Protein AF-A0ABD1CWU9-F1 (afdb_monomer)

Radius of gyration: 12.71 Å; Cα contacts (8 Å, |Δi|>4): 93; chains: 1; bounding box: 24×29×35 Å

Nearest PDB structures (foldseek):
  4l0z-assembly1_A  TM=9.591E-01  e=4.079E-04  Mus musculus
  4l0y-assembly1_A  TM=9.443E-01  e=4.347E-04  Mus musculus
  4l18-assembly2_E  TM=9.554E-01  e=5.264E-04  Mus musculus
  1eao-assembly1_A  TM=9.272E-01  e=5.611E-04  Mus musculus
  4l18-assembly1_A  TM=9.548E-01  e=8.770E-04  Mus musculus

pLDDT: mean 73.96, std 18.91, range [32.16, 95.31]

Secondary structure (DSSP, 8-state):
-EEEE---SS-SS--EES-EE-EETTEE--SS-EE-S---TT--S-S----EEE-----

Sequence (59 aa):
MVTVSAGNDENFCGELRNCTAIMKNQVAKFNDLRFVGRSGRGKFDSTKERVASKSCVKE

Mean predicted aligned error: 8.44 Å

Foldseek 3Di:
DWFWFWADPVGRTFDKPQRDFDQDPNDTDGDPIDGPGDPDPPDPPPGPGPTDRDPPPPD

Structure (mmCIF, N/CA/C/O backbone):
data_AF-A0ABD1CWU9-F1
#
_entry.id   AF-A0ABD1CWU9-F1
#
loop_
_atom_site.group_PDB
_atom_site.id
_atom_site.type_symbol
_atom_site.label_atom_id
_atom_site.label_alt_id
_atom_site.label_comp_id
_atom_site.label_asym_id
_atom_site.label_entity_id
_atom_site.label_seq_id
_atom_site.pdbx_PDB_ins_code
_atom_site.Cartn_x
_atom_site.Cartn_y
_atom_site.Cartn_z
_atom_site.occupancy
_atom_site.B_iso_or_equiv
_atom_site.auth_seq_id
_atom_site.auth_comp_id
_atom_site.auth_asym_id
_atom_site.auth_atom_id
_atom_site.pdbx_PDB_model_num
ATOM 1 N N . MET A 1 1 ? -7.196 4.157 12.144 1.00 83.12 1 MET A N 1
ATOM 2 C CA . MET A 1 1 ? -7.263 3.770 10.717 1.00 83.12 1 MET A CA 1
ATOM 3 C C . MET A 1 1 ? -5.883 3.273 10.329 1.00 83.12 1 MET A C 1
ATOM 5 O O . MET A 1 1 ? -4.915 3.927 10.690 1.00 83.12 1 MET A O 1
ATOM 9 N N . VAL A 1 2 ? -5.782 2.097 9.715 1.00 88.94 2 VAL A N 1
ATOM 10 C CA . VAL A 1 2 ? -4.512 1.510 9.267 1.00 88.94 2 VAL A CA 1
ATOM 11 C C . VAL A 1 2 ? -4.522 1.502 7.752 1.00 88.94 2 VAL A C 1
ATOM 13 O O . VAL A 1 2 ? -5.480 1.009 7.158 1.00 88.94 2 VAL A O 1
ATOM 16 N N . THR A 1 3 ? -3.464 2.024 7.146 1.00 89.06 3 THR A N 1
ATOM 17 C CA . THR A 1 3 ? -3.299 2.024 5.696 1.00 89.06 3 THR A CA 1
ATOM 18 C C . THR A 1 3 ? -2.005 1.308 5.338 1.00 89.06 3 THR A C 1
ATOM 20 O O . THR A 1 3 ? -0.991 1.462 6.019 1.00 89.06 3 THR A O 1
ATOM 23 N N . VAL A 1 4 ? -2.063 0.504 4.283 1.00 87.12 4 VAL A N 1
ATOM 24 C CA . VAL A 1 4 ? -0.917 -0.177 3.688 1.00 87.12 4 VAL A CA 1
ATOM 25 C C . VAL A 1 4 ? -0.454 0.626 2.482 1.00 87.12 4 VAL A C 1
ATOM 27 O O . VAL A 1 4 ? -1.252 0.971 1.614 1.00 87.12 4 VAL A O 1
ATOM 30 N N . SER A 1 5 ? 0.842 0.900 2.427 1.00 85.69 5 SER A N 1
ATOM 31 C CA . SER A 1 5 ? 1.532 1.354 1.221 1.00 85.69 5 SER A CA 1
ATOM 32 C C . SER A 1 5 ? 2.540 0.294 0.801 1.00 85.69 5 SER A C 1
ATOM 34 O O . SER A 1 5 ? 3.192 -0.292 1.666 1.00 85.69 5 SER A O 1
ATOM 36 N N . ALA A 1 6 ? 2.689 0.091 -0.502 1.00 81.88 6 ALA A N 1
ATOM 37 C CA . ALA A 1 6 ? 3.701 -0.771 -1.098 1.00 81.88 6 ALA A CA 1
ATOM 38 C C . ALA A 1 6 ? 4.547 0.057 -2.063 1.00 81.88 6 ALA A C 1
ATOM 40 O O . ALA A 1 6 ? 4.075 1.065 -2.579 1.00 81.88 6 ALA A O 1
ATOM 41 N N . GLY A 1 7 ? 5.787 -0.346 -2.301 1.00 81.50 7 GLY A N 1
ATOM 42 C CA . GLY A 1 7 ? 6.684 0.357 -3.209 1.00 81.50 7 GLY A CA 1
ATOM 43 C C . GLY A 1 7 ? 8.025 -0.350 -3.341 1.00 81.50 7 GLY A C 1
ATOM 44 O O . GLY A 1 7 ? 8.446 -1.087 -2.443 1.00 81.50 7 GLY A O 1
ATOM 45 N N . ASN A 1 8 ? 8.688 -0.127 -4.469 1.00 76.25 8 ASN A N 1
ATOM 46 C CA . ASN A 1 8 ? 10.020 -0.624 -4.785 1.00 76.25 8 ASN A CA 1
ATOM 47 C C . ASN A 1 8 ? 10.836 0.455 -5.526 1.00 76.25 8 ASN A C 1
ATOM 49 O O . ASN A 1 8 ? 10.374 1.584 -5.690 1.00 76.25 8 ASN A O 1
ATOM 53 N N . ASP A 1 9 ? 12.053 0.116 -5.952 1.00 80.44 9 ASP A N 1
ATOM 54 C CA . ASP A 1 9 ? 12.968 1.076 -6.586 1.00 80.44 9 ASP A CA 1
ATOM 55 C C . ASP A 1 9 ? 12.485 1.564 -7.966 1.00 80.44 9 ASP A C 1
ATOM 57 O O . ASP A 1 9 ? 12.894 2.628 -8.419 1.00 80.44 9 ASP A O 1
ATOM 61 N N . GLU A 1 10 ? 11.611 0.806 -8.635 1.00 77.06 10 GLU A N 1
ATOM 62 C CA . GLU A 1 10 ? 11.031 1.171 -9.937 1.00 77.06 10 GLU A CA 1
ATOM 63 C C . GLU A 1 10 ? 9.697 1.907 -9.786 1.00 77.06 10 GLU A C 1
ATOM 65 O O . GLU A 1 10 ? 9.359 2.773 -10.588 1.00 77.06 10 GLU A O 1
ATOM 70 N N . ASN A 1 11 ? 8.937 1.572 -8.747 1.00 72.88 11 ASN A N 1
ATOM 71 C CA . ASN A 1 11 ? 7.656 2.167 -8.442 1.00 72.88 11 ASN A CA 1
ATOM 72 C C . ASN A 1 11 ? 7.577 2.504 -6.952 1.00 72.88 11 ASN A C 1
ATOM 74 O O . ASN A 1 11 ? 7.244 1.656 -6.122 1.00 72.88 11 ASN A O 1
ATOM 78 N N . PHE A 1 12 ? 7.856 3.766 -6.620 1.00 71.44 12 PHE A N 1
ATOM 79 C CA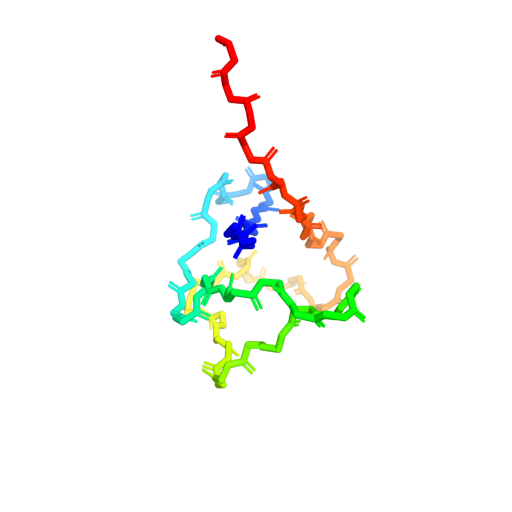 . PHE A 1 12 ? 7.891 4.257 -5.240 1.00 71.44 12 PHE A CA 1
ATOM 80 C C . PHE A 1 12 ? 6.565 4.050 -4.492 1.00 71.44 12 PHE A C 1
ATOM 82 O O . PHE A 1 12 ? 6.572 3.815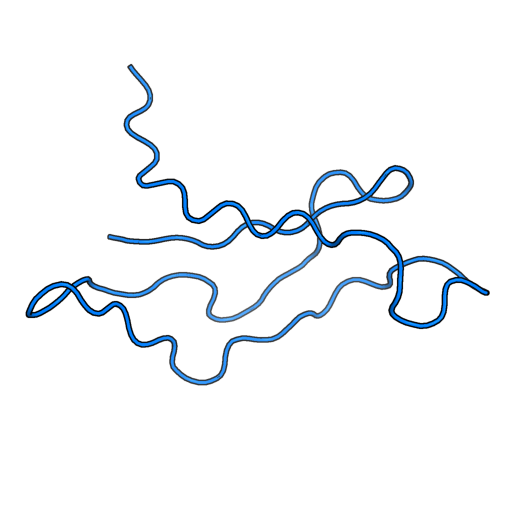 -3.285 1.00 71.44 12 PHE A O 1
ATOM 89 N N . CYS A 1 13 ? 5.436 4.104 -5.208 1.00 74.12 13 CYS A N 1
ATOM 90 C CA . CYS A 1 13 ? 4.114 3.822 -4.663 1.00 74.12 13 CYS A CA 1
ATOM 91 C C . CYS A 1 13 ? 3.379 2.821 -5.566 1.00 74.12 13 CYS A C 1
ATOM 93 O O . CYS A 1 13 ? 2.799 3.171 -6.594 1.00 74.12 13 CYS A O 1
ATOM 95 N N . GLY A 1 14 ? 3.434 1.552 -5.170 1.00 78.50 14 GLY A N 1
ATOM 96 C CA . GLY A 1 14 ? 2.614 0.463 -5.682 1.00 78.50 14 GLY A CA 1
ATOM 97 C C . GLY A 1 14 ? 1.139 0.833 -5.671 1.00 78.50 14 GLY A C 1
ATOM 98 O O . GLY A 1 14 ? 0.611 1.270 -4.649 1.00 78.50 14 GLY A O 1
ATOM 99 N N . GLU A 1 15 ? 0.463 0.636 -6.801 1.00 85.94 15 GLU A N 1
ATOM 100 C CA . GLU A 1 15 ? -0.987 0.781 -6.851 1.00 85.94 15 GLU A CA 1
ATOM 101 C C . GLU A 1 15 ? -1.628 -0.352 -6.042 1.00 85.94 15 GLU A C 1
ATOM 103 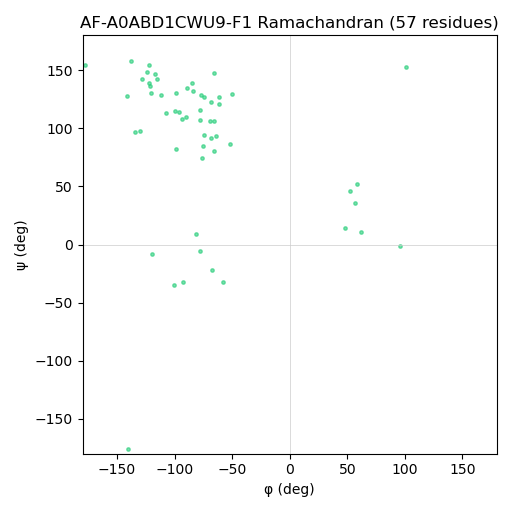O O . GLU A 1 15 ? -1.395 -1.534 -6.315 1.00 85.94 15 GLU A O 1
ATOM 108 N N . LEU A 1 16 ? -2.430 0.015 -5.043 1.00 89.31 16 LEU A N 1
ATOM 109 C CA . LEU A 1 16 ? -3.142 -0.906 -4.165 1.00 89.31 16 LEU A CA 1
ATOM 110 C C . LEU A 1 16 ? -4.640 -0.610 -4.191 1.00 89.31 16 LEU A C 1
ATOM 112 O O . LEU A 1 16 ? -5.055 0.546 -4.277 1.00 89.31 16 LEU A O 1
ATOM 116 N N . ARG A 1 17 ? -5.460 -1.647 -4.018 1.00 93.44 17 ARG A N 1
ATOM 117 C CA . ARG A 1 17 ? -6.900 -1.510 -3.762 1.00 93.44 17 ARG A CA 1
ATOM 118 C C . ARG A 1 17 ? -7.249 -2.068 -2.397 1.00 93.44 17 ARG A C 1
ATOM 120 O O . ARG A 1 17 ? -6.638 -3.027 -1.936 1.00 93.44 17 ARG A O 1
ATOM 127 N N . ASN A 1 18 ? -8.240 -1.447 -1.762 1.00 93.12 18 ASN A N 1
ATOM 128 C CA . ASN A 1 18 ? -8.733 -1.809 -0.433 1.00 93.12 18 ASN A CA 1
ATOM 129 C C . ASN A 1 18 ? -7.615 -1.796 0.634 1.00 93.12 18 ASN A C 1
ATOM 131 O O . ASN A 1 18 ? -7.597 -2.603 1.560 1.00 93.12 18 ASN A O 1
ATOM 135 N N . CYS A 1 19 ? -6.673 -0.853 0.511 1.00 91.81 19 CYS A N 1
ATOM 136 C CA . CYS A 1 19 ? -5.483 -0.738 1.358 1.00 91.81 19 CYS A CA 1
ATOM 137 C C . CYS A 1 19 ? -5.704 -0.052 2.704 1.00 91.81 19 CYS A C 1
ATOM 139 O O . CYS A 1 19 ? -4.739 0.229 3.406 1.00 91.81 19 CYS A O 1
ATOM 141 N N . THR A 1 20 ? -6.950 0.212 3.087 1.00 91.69 20 THR A N 1
ATOM 142 C CA . THR A 1 20 ? -7.298 0.828 4.367 1.00 91.69 20 THR A CA 1
ATOM 143 C C . THR A 1 20 ? -8.217 -0.093 5.162 1.00 91.69 20 THR A C 1
ATOM 145 O O . THR A 1 20 ? -9.177 -0.630 4.618 1.00 91.69 20 THR A O 1
ATOM 148 N N . ALA A 1 21 ? -7.957 -0.230 6.463 1.00 92.69 21 ALA A N 1
ATOM 149 C CA . ALA A 1 21 ? -8.799 -0.957 7.406 1.00 92.69 21 ALA A CA 1
ATOM 150 C C . ALA A 1 21 ? -8.936 -0.212 8.744 1.00 92.69 21 ALA A C 1
ATOM 152 O O . ALA A 1 21 ? -8.102 0.613 9.131 1.00 92.69 21 ALA A O 1
ATOM 153 N N . ILE A 1 22 ? -9.997 -0.522 9.489 1.00 92.38 22 ILE A N 1
ATOM 154 C CA . ILE A 1 22 ? -10.179 -0.043 10.863 1.00 92.38 22 ILE A CA 1
ATOM 155 C C . ILE A 1 22 ? -9.526 -1.039 11.827 1.00 92.38 22 ILE A C 1
ATOM 157 O O . ILE A 1 22 ? -9.695 -2.248 11.690 1.00 92.38 22 ILE A O 1
ATO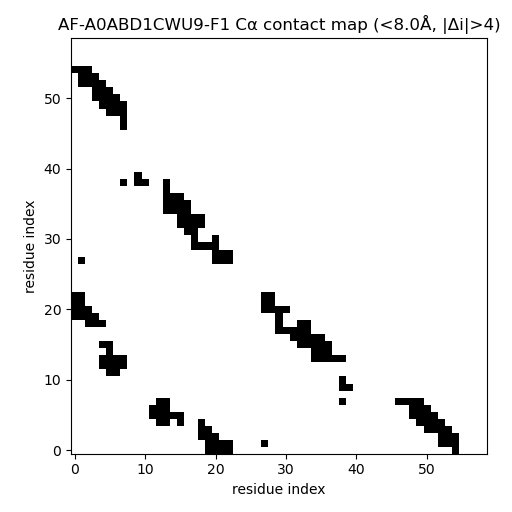M 161 N N . MET A 1 23 ? -8.771 -0.522 12.800 1.00 91.75 23 MET A N 1
ATOM 162 C CA . MET A 1 23 ? -8.198 -1.322 13.883 1.00 91.75 23 MET A CA 1
ATOM 163 C C . MET A 1 23 ? -9.290 -1.633 14.908 1.00 91.75 23 MET A C 1
ATOM 165 O O . MET A 1 23 ? -9.961 -0.717 15.381 1.00 91.75 23 MET A O 1
ATOM 169 N N . LYS A 1 24 ? -9.449 -2.903 15.277 1.00 90.00 24 LYS A N 1
ATOM 170 C CA . LYS A 1 24 ? -10.366 -3.351 16.328 1.00 90.00 24 LYS A CA 1
ATOM 171 C C . LYS A 1 24 ? -9.698 -4.465 17.124 1.00 90.00 24 LYS A C 1
ATOM 173 O O . LYS A 1 24 ? -9.212 -5.425 16.540 1.00 90.00 24 LYS A O 1
ATOM 178 N N . ASN A 1 25 ? -9.662 -4.333 18.450 1.00 93.75 25 ASN A N 1
ATOM 179 C CA . ASN A 1 25 ? -9.029 -5.308 19.345 1.00 93.75 25 ASN A CA 1
ATOM 180 C C . ASN A 1 25 ? -7.578 -5.626 18.929 1.00 93.75 25 ASN A C 1
ATOM 182 O O . ASN A 1 25 ? -7.199 -6.788 18.837 1.00 93.75 25 ASN A O 1
ATOM 186 N N . GLN A 1 26 ? -6.786 -4.590 18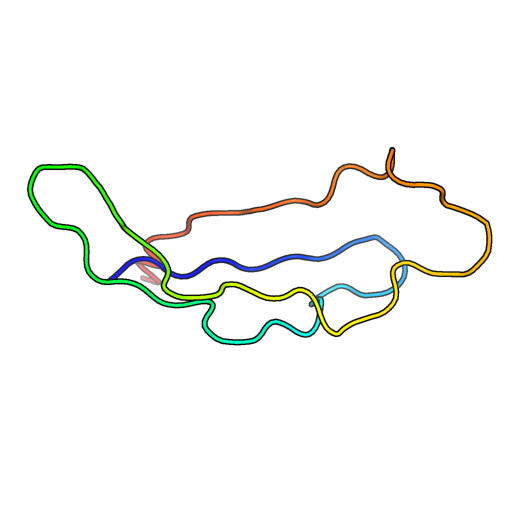.630 1.00 89.44 26 GLN A N 1
ATOM 187 C CA . GLN A 1 26 ? -5.398 -4.713 18.158 1.00 89.44 26 GLN A CA 1
ATOM 188 C C . GLN A 1 26 ? -5.220 -5.451 16.813 1.00 89.44 26 GLN A C 1
ATOM 190 O O . GLN A 1 26 ? -4.091 -5.740 16.424 1.00 89.44 26 GLN A O 1
ATOM 195 N N . VAL A 1 27 ? -6.304 -5.720 16.074 1.00 88.50 27 VAL A N 1
ATOM 196 C CA . VAL A 1 27 ? -6.274 -6.352 14.749 1.00 88.50 27 VAL A CA 1
ATOM 197 C C . VAL A 1 27 ? -6.899 -5.431 13.699 1.00 88.50 27 VAL A C 1
ATOM 199 O O . VAL A 1 27 ? -8.015 -4.937 13.863 1.00 88.50 27 VAL A O 1
ATOM 202 N N . ALA A 1 28 ? -6.202 -5.218 12.582 1.00 92.25 28 ALA A N 1
ATOM 203 C CA . ALA A 1 28 ? -6.740 -4.539 11.406 1.00 92.25 28 ALA A CA 1
ATOM 204 C C . ALA A 1 28 ? -6.983 -5.568 10.298 1.00 92.25 28 ALA A C 1
ATOM 206 O O . ALA A 1 28 ? -6.041 -6.165 9.778 1.00 92.25 28 ALA A O 1
ATOM 207 N N . LYS A 1 29 ? -8.254 -5.794 9.947 1.00 92.81 29 LYS A N 1
ATOM 208 C CA . LYS A 1 29 ? -8.643 -6.748 8.901 1.00 92.81 29 LYS A CA 1
ATOM 209 C C . LYS A 1 29 ? -8.927 -6.010 7.601 1.0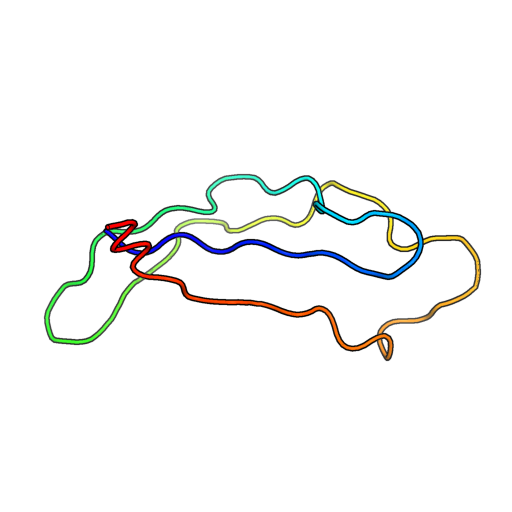0 92.81 29 LYS A C 1
ATOM 211 O O . LYS A 1 29 ? -9.895 -5.259 7.514 1.00 92.81 29 LYS A O 1
ATOM 216 N N . PHE A 1 30 ? -8.113 -6.266 6.588 1.00 92.94 30 PHE A N 1
ATOM 217 C CA . PHE A 1 30 ? -8.351 -5.770 5.239 1.00 92.94 30 PHE A CA 1
ATOM 218 C C . PHE A 1 30 ? -9.315 -6.711 4.519 1.00 92.94 30 PHE A C 1
ATOM 220 O O . PHE A 1 30 ? -9.160 -7.933 4.569 1.00 92.94 30 PHE A O 1
ATOM 227 N N . ASN A 1 31 ? -10.341 -6.151 3.884 1.00 93.69 31 ASN A N 1
ATOM 228 C CA . ASN A 1 31 ? -11.255 -6.919 3.053 1.00 93.69 31 ASN A CA 1
ATOM 229 C C . ASN A 1 31 ? -10.750 -6.852 1.615 1.00 93.69 31 ASN A C 1
ATOM 231 O O . ASN A 1 31 ? -10.829 -5.797 0.989 1.00 93.69 31 ASN A O 1
ATOM 235 N N . ASP A 1 32 ? -10.214 -7.971 1.125 1.00 95.31 32 ASP A N 1
ATOM 236 C CA . ASP A 1 32 ? -9.776 -8.089 -0.267 1.00 95.31 32 ASP A CA 1
ATOM 237 C C . ASP A 1 32 ?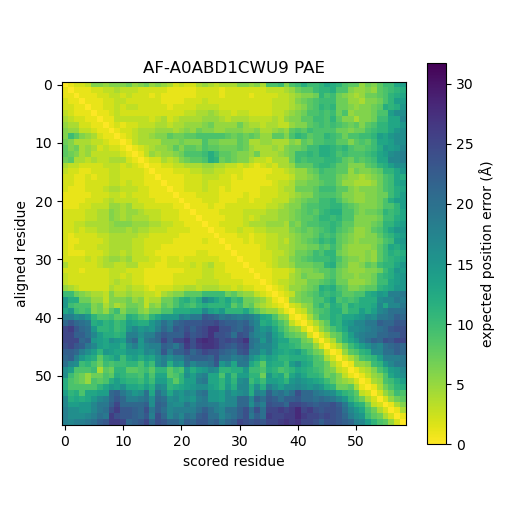 -8.698 -7.045 -0.639 1.00 95.31 32 ASP A C 1
ATOM 239 O O . ASP A 1 32 ? -8.845 -6.287 -1.592 1.00 95.31 32 ASP A O 1
ATOM 243 N N . LEU A 1 33 ? -7.619 -6.968 0.154 1.00 92.00 33 LEU A N 1
ATOM 244 C CA . LEU A 1 33 ? -6.440 -6.157 -0.181 1.00 92.00 33 LEU A CA 1
ATOM 245 C C . LEU A 1 33 ? -5.814 -6.674 -1.480 1.00 92.00 33 LEU A C 1
ATOM 247 O O . LEU A 1 33 ? -5.489 -7.858 -1.568 1.00 92.00 33 LEU A O 1
ATOM 251 N N . ARG A 1 34 ? -5.596 -5.794 -2.462 1.00 90.88 34 ARG A N 1
ATOM 252 C CA . ARG A 1 34 ? -4.994 -6.171 -3.750 1.00 90.88 34 ARG A CA 1
ATOM 253 C C . ARG A 1 34 ? -3.813 -5.289 -4.111 1.00 90.88 34 ARG A C 1
ATOM 255 O O . ARG A 1 34 ? -3.878 -4.072 -3.946 1.00 90.88 34 ARG A O 1
ATOM 262 N N . PHE A 1 35 ? -2.804 -5.914 -4.704 1.00 87.31 35 PHE A N 1
ATOM 263 C CA . PHE A 1 35 ? -1.690 -5.260 -5.379 1.00 87.31 35 PHE A CA 1
ATOM 264 C C . PHE A 1 35 ? -2.009 -5.203 -6.871 1.00 87.31 35 PHE A C 1
ATOM 266 O O . PHE A 1 35 ? -2.181 -6.235 -7.515 1.00 87.31 35 PHE A O 1
ATOM 273 N N . VAL A 1 36 ? -2.185 -3.995 -7.397 1.00 88.06 36 VAL A N 1
ATOM 274 C CA . VAL A 1 36 ? -2.566 -3.754 -8.797 1.00 88.06 36 VAL A CA 1
ATOM 275 C C . VAL A 1 36 ? -1.349 -3.358 -9.628 1.00 88.06 36 VAL A C 1
ATOM 277 O O . VAL A 1 36 ? -1.231 -3.751 -10.789 1.00 88.06 36 VAL A O 1
ATOM 280 N N . GLY A 1 37 ? -0.417 -2.616 -9.026 1.00 78.94 37 GLY A N 1
ATOM 281 C CA . GLY A 1 37 ? 0.816 -2.193 -9.679 1.00 78.94 37 GLY A CA 1
ATOM 282 C C . GLY A 1 37 ? 1.733 -3.372 -10.015 1.00 78.94 37 GLY A C 1
ATOM 283 O O . GLY A 1 37 ? 1.795 -4.364 -9.293 1.00 78.94 37 GLY A O 1
ATOM 284 N N . ARG A 1 38 ? 2.485 -3.260 -11.115 1.00 75.88 38 ARG A N 1
ATOM 285 C CA . ARG A 1 38 ? 3.486 -4.263 -11.514 1.00 75.88 38 ARG A CA 1
ATOM 286 C C . ARG A 1 38 ? 4.811 -3.984 -10.804 1.00 75.88 38 ARG A C 1
ATOM 288 O O . ARG A 1 38 ? 5.245 -2.839 -10.754 1.00 75.88 38 ARG A O 1
ATOM 295 N N . SER A 1 39 ? 5.494 -5.027 -10.338 1.00 68.88 39 SER A N 1
ATOM 296 C CA . SER A 1 39 ? 6.801 -4.915 -9.671 1.00 68.88 39 SER A CA 1
ATOM 297 C C . SER A 1 39 ? 7.994 -4.698 -10.619 1.00 68.88 39 SER A C 1
ATOM 299 O O . SER A 1 39 ? 9.098 -4.472 -10.131 1.00 68.88 39 SER A O 1
ATOM 301 N N . GLY A 1 40 ? 7.781 -4.747 -11.942 1.00 65.75 40 GLY A N 1
ATOM 302 C CA . GLY A 1 40 ? 8.837 -4.746 -12.968 1.00 65.75 40 GLY A CA 1
ATOM 303 C C . GLY A 1 40 ? 9.112 -6.153 -13.528 1.00 65.75 40 GLY A C 1
ATOM 304 O O . GLY A 1 40 ? 8.828 -7.167 -12.891 1.00 65.75 40 GLY A O 1
ATOM 305 N N . ARG A 1 41 ? 9.597 -6.259 -14.775 1.00 65.88 41 ARG A N 1
ATOM 306 C CA . ARG A 1 41 ? 9.800 -7.550 -15.471 1.00 65.88 41 ARG A CA 1
ATOM 307 C C . ARG A 1 41 ? 11.039 -8.265 -14.899 1.00 65.88 41 ARG A C 1
ATOM 309 O O . ARG A 1 41 ? 12.115 -7.687 -14.889 1.00 65.88 41 ARG A O 1
ATOM 316 N N . GLY A 1 42 ? 10.901 -9.526 -14.473 1.00 61.22 42 GLY A N 1
ATOM 317 C CA . GLY A 1 42 ? 12.027 -10.381 -14.046 1.00 61.22 42 GLY A CA 1
ATOM 318 C C . GLY A 1 42 ? 12.316 -10.434 -12.540 1.00 61.22 42 GLY A C 1
ATOM 319 O O . GLY A 1 42 ? 13.190 -11.187 -12.122 1.00 61.22 42 GLY A O 1
ATOM 320 N N . LYS A 1 43 ? 11.566 -9.702 -11.709 1.00 55.94 43 LYS A N 1
ATOM 321 C CA . LYS A 1 43 ? 11.653 -9.774 -10.243 1.00 55.94 43 LYS A CA 1
ATOM 322 C C . LYS A 1 43 ? 10.540 -10.676 -9.710 1.00 55.94 43 LYS A C 1
ATOM 324 O O . LYS A 1 43 ? 9.468 -10.206 -9.337 1.00 55.94 43 LYS A O 1
ATOM 329 N N . PHE A 1 44 ? 10.769 -11.987 -9.740 1.00 49.59 44 PHE A N 1
ATOM 330 C CA . PHE A 1 44 ? 9.866 -12.948 -9.108 1.00 49.59 44 PHE A CA 1
ATOM 331 C C . PHE A 1 44 ? 9.965 -12.795 -7.583 1.00 49.59 44 PHE A C 1
ATOM 333 O O . PHE A 1 44 ? 10.990 -13.127 -6.991 1.00 49.59 44 PHE A O 1
ATOM 340 N N . ASP A 1 45 ? 8.922 -12.201 -6.999 1.00 50.00 45 ASP A N 1
ATOM 341 C CA . ASP A 1 45 ? 8.402 -12.342 -5.623 1.00 50.00 45 ASP A CA 1
ATOM 342 C C . ASP A 1 45 ? 9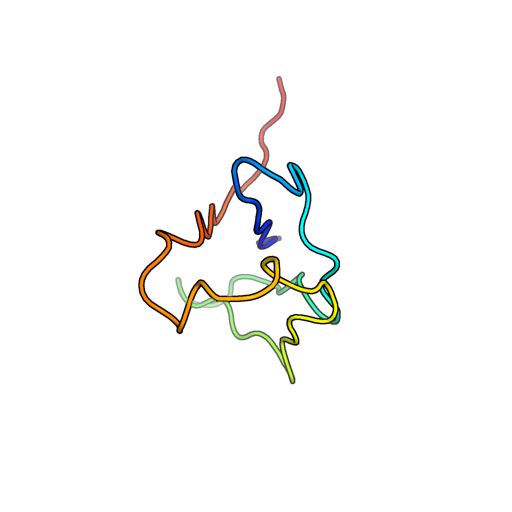.375 -12.259 -4.424 1.00 50.00 45 ASP A C 1
ATOM 344 O O . ASP A 1 45 ? 9.041 -12.612 -3.298 1.00 50.00 45 ASP A O 1
ATOM 348 N N . SER A 1 46 ? 10.601 -11.783 -4.641 1.00 47.31 46 SER A N 1
ATOM 349 C CA . SER A 1 46 ? 11.654 -11.677 -3.618 1.00 47.31 46 SER A CA 1
ATOM 350 C C . SER A 1 46 ? 12.141 -10.246 -3.392 1.00 47.31 46 SER A C 1
ATOM 352 O O . SER A 1 46 ? 12.864 -9.979 -2.427 1.00 47.31 46 SER A O 1
ATOM 354 N N . THR A 1 47 ? 11.717 -9.288 -4.226 1.00 46.03 47 THR A N 1
ATOM 355 C CA . THR A 1 47 ? 11.858 -7.868 -3.892 1.00 46.03 47 THR A CA 1
ATOM 356 C C . THR A 1 47 ? 11.061 -7.602 -2.627 1.00 46.03 47 THR A C 1
ATOM 358 O O . THR A 1 47 ? 9.858 -7.825 -2.604 1.00 46.03 47 THR A O 1
ATOM 361 N N . LYS A 1 48 ? 11.752 -7.130 -1.586 1.00 51.19 48 LYS A N 1
ATOM 362 C CA . LYS A 1 48 ? 11.198 -6.652 -0.317 1.00 51.19 48 LYS A CA 1
ATOM 363 C C . LYS A 1 48 ? 10.108 -5.617 -0.597 1.00 51.19 48 LYS A C 1
ATOM 365 O O . LYS A 1 48 ? 10.390 -4.421 -0.639 1.00 51.19 48 LYS A O 1
ATOM 370 N N . GLU A 1 49 ? 8.881 -6.063 -0.812 1.00 55.50 49 GLU A N 1
ATOM 371 C CA . GLU A 1 49 ? 7.744 -5.173 -0.910 1.00 55.50 49 GLU A CA 1
ATOM 372 C C . GLU A 1 49 ? 7.594 -4.545 0.472 1.00 55.50 49 GLU A C 1
ATOM 374 O O . GLU A 1 49 ? 7.296 -5.218 1.462 1.00 55.50 49 GLU A O 1
ATOM 379 N N . ARG A 1 50 ? 7.969 -3.266 0.586 1.00 55.94 50 ARG A N 1
ATOM 380 C CA . ARG A 1 50 ? 7.951 -2.571 1.871 1.00 55.94 50 ARG A CA 1
ATOM 381 C C . ARG A 1 50 ? 6.504 -2.249 2.206 1.00 55.94 50 ARG A C 1
ATOM 383 O O . ARG A 1 50 ? 6.028 -1.156 1.926 1.00 55.94 50 ARG A O 1
ATOM 390 N N . VAL A 1 51 ? 5.817 -3.215 2.805 1.00 57.59 51 VAL A N 1
ATOM 391 C CA . VAL A 1 51 ? 4.506 -3.019 3.420 1.00 57.59 51 VAL A CA 1
ATOM 392 C C . VAL A 1 51 ? 4.726 -2.262 4.723 1.00 57.59 51 VAL A C 1
ATOM 394 O O . VAL A 1 51 ? 5.051 -2.836 5.762 1.00 57.59 51 VAL A O 1
ATOM 397 N N . ALA A 1 52 ? 4.606 -0.940 4.659 1.00 57.38 52 ALA A N 1
ATOM 398 C CA . ALA A 1 52 ? 4.576 -0.111 5.853 1.00 57.38 52 ALA A CA 1
ATOM 399 C C . ALA A 1 52 ? 3.122 0.031 6.309 1.00 57.38 52 ALA A C 1
ATOM 401 O O . ALA A 1 52 ? 2.325 0.720 5.673 1.00 57.38 52 ALA A O 1
ATOM 402 N N . SER A 1 53 ? 2.783 -0.591 7.436 1.00 52.78 53 SER A N 1
ATOM 403 C CA . SER A 1 53 ? 1.562 -0.285 8.184 1.00 52.78 53 SER A CA 1
ATOM 404 C C . SER A 1 53 ? 1.782 1.021 8.943 1.00 52.78 53 SER A C 1
ATOM 406 O O . SER A 1 53 ? 2.024 1.017 10.150 1.00 52.78 53 SER A O 1
ATOM 408 N N . LYS A 1 54 ? 1.769 2.163 8.251 1.00 50.19 54 LYS A N 1
ATOM 409 C CA . LYS A 1 54 ? 1.761 3.446 8.955 1.00 50.19 54 LYS A CA 1
ATOM 410 C C . LYS A 1 54 ? 0.338 3.699 9.455 1.00 50.19 54 LYS A C 1
ATOM 412 O O . LYS A 1 54 ? -0.573 3.947 8.671 1.00 50.19 54 LYS A O 1
ATOM 417 N N . SER A 1 55 ? 0.157 3.754 10.775 1.00 43.28 55 SER A N 1
ATOM 418 C CA . SER A 1 55 ? -0.658 4.849 11.301 1.00 43.28 55 SER A CA 1
ATOM 419 C C . SER A 1 55 ? 0.134 6.103 10.954 1.00 43.28 55 SER A C 1
ATOM 421 O O . SER A 1 55 ? 1.092 6.427 11.648 1.00 43.28 55 SER A O 1
ATOM 423 N N . CYS A 1 56 ? -0.150 6.733 9.812 1.00 37.31 56 CYS A N 1
ATOM 424 C CA . CYS A 1 56 ? 0.417 8.040 9.498 1.00 37.31 56 CYS A CA 1
ATOM 425 C C . CYS A 1 56 ? -0.159 9.042 10.507 1.00 37.31 56 CYS A C 1
ATOM 427 O O . CYS A 1 56 ? -1.091 9.772 10.195 1.00 37.31 56 CYS A O 1
ATOM 429 N N . VAL A 1 57 ? 0.401 9.082 11.717 1.00 32.28 57 VAL A N 1
ATOM 430 C CA . VAL A 1 57 ? 0.591 10.354 12.403 1.00 32.28 57 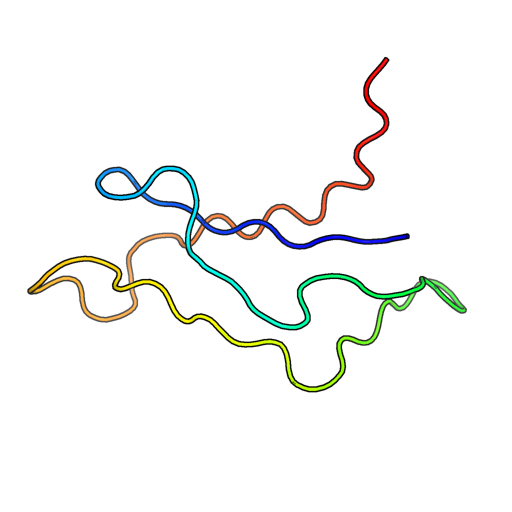VAL A CA 1
ATOM 431 C C . VAL A 1 57 ? 1.654 11.054 11.563 1.00 32.28 57 VAL A C 1
ATOM 433 O O . VAL A 1 57 ? 2.844 10.765 11.670 1.00 32.28 57 VAL A O 1
ATOM 436 N N . LYS A 1 58 ? 1.199 11.838 10.586 1.00 32.16 58 LYS A N 1
ATOM 437 C CA . LYS A 1 58 ? 1.969 12.999 10.164 1.00 32.16 58 LYS A CA 1
ATOM 438 C C . LYS A 1 58 ? 1.684 14.034 11.245 1.00 32.16 58 LYS A C 1
ATOM 440 O O . LYS A 1 58 ? 0.547 14.491 11.337 1.00 32.16 58 LYS A O 1
ATOM 445 N N . GLU A 1 59 ? 2.666 14.297 12.096 1.00 35.72 59 GLU A N 1
ATOM 446 C CA . GLU A 1 59 ? 2.895 15.699 12.445 1.00 35.72 59 GLU A CA 1
ATOM 447 C C . GLU A 1 59 ? 3.359 16.425 11.174 1.00 35.72 59 GLU A C 1
ATOM 449 O O . GLU A 1 59 ? 4.070 15.779 10.360 1.00 35.72 59 GLU A O 1
#

Organism: Culex pipiens pipiens (NCBI:txid38569)

Solvent-accessible surface area (backbone atoms only — not comparable to full-atom values): 3789 Å² total; per-residue (Å²): 105,40,35,58,48,36,27,48,97,88,39,74,68,41,43,62,40,51,42,58,24,62,67,53,95,96,40,64,67,57,71,76,62,41,81,71,49,79,88,58,92,89,63,78,92,67,71,75,64,50,69,46,76,43,65,76,78,70,126

InterPro domains:
  IPR000040 Acute myeloid leukemia 1 protein (AML1)/Runt [PR00967] (9-30)
  IPR000040 Acute myeloid leukemia 1 protein (AML1)/Runt [PR00967] (31-52)
  IPR000040 Acute myeloid leukemia 1 protein (AML1)/Runt [PTHR11950] (1-43)
  IPR008967 p53-like transcription factor, DNA-binding domain superfamily [SSF49417] (1-43)
  IPR012346 p53/RUNT-type transcription factor, DNA-binding domain superfamily [G3DSA:2.60.40.720] (1-55)
  IPR013524 Runt domain [PF00853] (1-44)
  IPR013524 Runt domain [PS51062] (1-59)